Protein AF-A0A6G3QGV0-F1 (afdb_monomer)

Secondary structure (DSSP, 8-state):
--TTSPPB-HHHHHHHHHTS-HHHHTTHHHHHHHHHTSPPEEETTEEEEE-SSS-EEEE---TTSSB-SGGGEEE-STT-SS-HHHHHHHHHSPBPPGGG-------------------------PPP---PPP----PPPHHHHHHHHHHHHHHTT-

Nearest PDB structures (foldseek):
  4hs5-assembly2_B  TM=3.919E-01  e=1.054E+00  Psychromonas ingrahamii 37
  4jpd-assembly1_A  TM=4.416E-01  e=1.725E+00  Burkholderia cenocepacia J2315
  3q7m-assembly1_A  TM=6.844E-01  e=6.683E+00  Escherichia coli
  3kci-assembly1_A  TM=5.260E-01  e=3.611E+00  Homo sapiens
  8hmd-assembly1_A  TM=6.412E-01  e=7.108E+00  Tetrahymena thermophila

pLDDT: mean 81.77, std 21.49, range [32.53, 98.62]

Mean predicted aligned error: 16.39 Å

Radius of gyration: 24.32 Å; Cα contacts (8 Å, |Δi|>4): 183; chains: 1; bounding box: 44×42×76 Å

Structure (mmCIF, N/CA/C/O backbone):
data_AF-A0A6G3QGV0-F1
#
_entry.id   AF-A0A6G3QGV0-F1
#
loop_
_atom_site.group_PDB
_atom_site.id
_atom_site.type_symbol
_atom_site.label_atom_id
_atom_site.label_alt_id
_atom_site.label_comp_id
_atom_site.label_asym_id
_atom_site.label_entity_id
_atom_site.label_seq_id
_atom_site.pdbx_PDB_ins_code
_atom_site.Cartn_x
_atom_site.Cartn_y
_atom_site.Cartn_z
_atom_site.occupancy
_atom_site.B_iso_or_equiv
_atom_site.auth_seq_id
_atom_site.auth_comp_id
_atom_site.auth_asym_id
_atom_site.auth_atom_id
_atom_site.pdbx_PDB_model_num
ATOM 1 N N . MET A 1 1 ? -5.220 14.244 0.747 1.00 68.88 1 MET A N 1
ATOM 2 C CA . MET A 1 1 ? -6.255 13.193 0.784 1.00 68.88 1 MET A CA 1
ATOM 3 C C . MET A 1 1 ? -6.683 12.880 -0.630 1.00 68.88 1 MET A C 1
ATOM 5 O O . MET A 1 1 ? -6.832 13.822 -1.400 1.00 68.88 1 MET A O 1
ATOM 9 N N . ASN A 1 2 ? -6.887 11.608 -0.952 1.00 83.81 2 ASN A N 1
ATOM 10 C CA . ASN A 1 2 ? -7.445 11.169 -2.226 1.00 83.81 2 ASN A CA 1
ATOM 11 C C . ASN A 1 2 ? -8.811 10.515 -1.990 1.00 83.81 2 ASN A C 1
ATOM 13 O O . ASN A 1 2 ? -8.887 9.445 -1.398 1.00 83.81 2 ASN A O 1
ATOM 17 N N . GLU A 1 3 ? -9.884 11.154 -2.451 1.00 82.12 3 GLU A N 1
ATOM 18 C CA . GLU A 1 3 ? -11.271 10.726 -2.203 1.00 82.12 3 GLU A CA 1
ATOM 19 C C . GLU A 1 3 ? -11.671 9.448 -2.960 1.00 82.12 3 GLU A C 1
ATOM 21 O O . GLU A 1 3 ? -12.705 8.857 -2.667 1.00 82.12 3 GLU A O 1
ATOM 26 N N . GLN A 1 4 ? -10.860 9.000 -3.925 1.00 89.00 4 GLN A N 1
ATOM 27 C CA . GLN A 1 4 ? -11.067 7.722 -4.619 1.00 89.00 4 GLN A CA 1
ATOM 28 C C . GLN A 1 4 ? -10.569 6.525 -3.805 1.00 89.00 4 GLN A C 1
ATOM 30 O O . GLN A 1 4 ? -10.884 5.382 -4.134 1.00 89.00 4 GLN A O 1
ATOM 35 N N . LEU A 1 5 ? -9.745 6.778 -2.786 1.00 94.25 5 LEU A N 1
ATOM 36 C CA . LEU A 1 5 ? -9.227 5.739 -1.915 1.00 94.25 5 LEU A CA 1
ATOM 37 C C . LEU A 1 5 ? -10.226 5.446 -0.791 1.00 94.25 5 LEU A C 1
ATOM 39 O O . LEU A 1 5 ? -10.893 6.359 -0.301 1.00 94.25 5 LEU A O 1
ATOM 43 N N . PRO A 1 6 ? -10.319 4.182 -0.354 1.00 96.06 6 PRO A N 1
ATOM 44 C CA . PRO A 1 6 ? -11.200 3.810 0.738 1.00 96.06 6 PRO A CA 1
ATOM 45 C C . PRO A 1 6 ? -10.719 4.434 2.055 1.00 96.06 6 PRO A C 1
ATOM 47 O O . PRO A 1 6 ? -9.51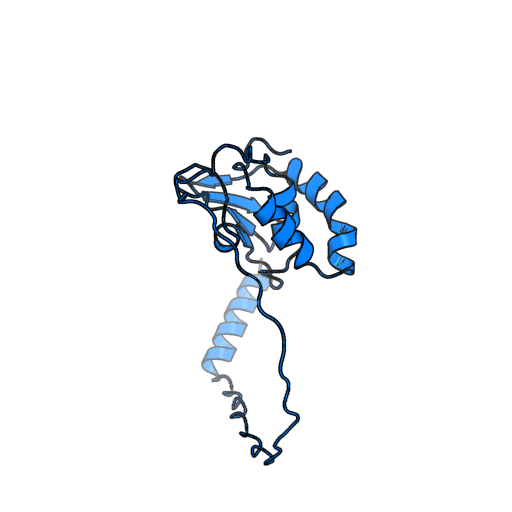2 4.644 2.223 1.00 96.06 6 PRO A O 1
ATOM 50 N N . PRO A 1 7 ? -11.625 4.691 3.013 1.00 96.75 7 PRO A N 1
ATOM 51 C CA . PRO A 1 7 ? -11.233 5.111 4.347 1.00 96.75 7 PRO A CA 1
ATOM 52 C C . PRO A 1 7 ? -10.352 4.056 5.031 1.00 96.75 7 PRO A C 1
ATOM 54 O O . PRO A 1 7 ? -10.510 2.849 4.827 1.00 96.75 7 PRO A O 1
ATOM 57 N N . VAL A 1 8 ? -9.412 4.510 5.857 1.00 97.88 8 VAL A N 1
ATOM 58 C CA . VAL A 1 8 ? -8.449 3.664 6.574 1.00 97.88 8 VAL A CA 1
ATOM 59 C C . VAL A 1 8 ? -8.510 3.977 8.066 1.00 97.88 8 VAL A C 1
ATOM 61 O O . VAL A 1 8 ? -8.540 5.142 8.465 1.00 97.88 8 VAL A O 1
ATOM 64 N N . ALA A 1 9 ? -8.506 2.938 8.899 1.00 97.00 9 ALA A N 1
ATOM 65 C CA . ALA A 1 9 ? -8.401 3.092 10.344 1.00 97.00 9 ALA A CA 1
ATOM 66 C C . ALA A 1 9 ? -7.027 3.678 10.735 1.00 97.00 9 ALA A C 1
ATOM 68 O O . ALA A 1 9 ? -5.999 3.220 10.221 1.00 97.00 9 ALA A O 1
ATOM 69 N N . PRO A 1 10 ? -6.968 4.648 11.666 1.00 96.62 10 PRO A N 1
ATOM 70 C CA . PRO A 1 10 ? -5.724 5.344 12.006 1.00 96.62 10 PRO A CA 1
ATOM 71 C C . PRO A 1 10 ? -4.614 4.398 12.494 1.00 96.62 10 PRO A C 1
ATOM 73 O O . PRO A 1 10 ? -3.451 4.581 12.128 1.00 96.62 10 PRO A O 1
ATOM 76 N N . ASP A 1 11 ? -4.968 3.335 13.222 1.00 97.00 11 ASP A N 1
ATOM 77 C CA . ASP A 1 11 ? -4.010 2.342 13.730 1.00 97.00 11 ASP A CA 1
ATOM 78 C C . ASP A 1 11 ? -3.284 1.582 12.608 1.00 97.00 11 ASP A C 1
ATOM 80 O O . ASP A 1 11 ? -2.103 1.255 12.731 1.00 97.00 11 ASP A O 1
ATOM 84 N N . VAL A 1 12 ? -3.949 1.350 11.469 1.00 98.19 12 VAL A N 1
ATOM 85 C CA . VAL A 1 12 ? -3.339 0.688 10.303 1.00 98.19 12 VAL A CA 1
ATOM 86 C C . VAL A 1 12 ? -2.266 1.581 9.682 1.00 98.19 12 VAL A C 1
ATOM 88 O O . VAL A 1 12 ? -1.191 1.101 9.304 1.00 98.19 12 VAL A O 1
ATOM 91 N N . VAL A 1 13 ? -2.531 2.889 9.603 1.00 97.56 13 VAL A N 1
ATOM 92 C CA . VAL A 1 13 ? -1.557 3.871 9.112 1.00 97.56 13 VAL A CA 1
ATOM 93 C C . VAL A 1 13 ? -0.367 3.939 10.069 1.00 97.56 13 VAL A C 1
ATOM 95 O O . VAL A 1 13 ? 0.777 3.817 9.624 1.00 97.56 13 VAL A O 1
ATOM 98 N N . ALA A 1 14 ? -0.618 4.052 11.377 1.00 97.88 14 ALA A N 1
ATOM 99 C CA . ALA A 1 14 ? 0.428 4.098 12.398 1.00 97.88 14 ALA A CA 1
ATOM 100 C C . ALA A 1 14 ? 1.342 2.862 12.335 1.00 97.88 14 ALA A C 1
ATOM 102 O O . ALA A 1 14 ? 2.556 3.001 12.159 1.00 97.88 14 ALA A O 1
ATOM 103 N N . ALA A 1 15 ? 0.765 1.656 12.334 1.00 97.88 15 ALA A N 1
ATOM 104 C CA . ALA A 1 15 ? 1.515 0.404 12.242 1.00 97.88 15 ALA A CA 1
ATOM 105 C C . ALA A 1 15 ? 2.363 0.318 10.956 1.00 97.88 15 ALA A C 1
ATOM 107 O O . ALA A 1 15 ? 3.513 -0.142 10.971 1.00 97.88 15 ALA A O 1
ATOM 108 N N . ALA A 1 16 ? 1.835 0.799 9.824 1.00 98.12 16 ALA A N 1
ATOM 109 C CA . ALA A 1 16 ? 2.586 0.842 8.574 1.00 98.12 16 ALA A CA 1
ATOM 110 C C . ALA A 1 16 ? 3.815 1.763 8.676 1.00 98.12 16 ALA A C 1
ATOM 112 O O . ALA A 1 16 ? 4.906 1.357 8.259 1.00 98.12 16 ALA A O 1
ATOM 113 N N . VAL A 1 17 ? 3.673 2.955 9.266 1.00 98.25 17 VAL A N 1
ATOM 114 C CA . VAL A 1 17 ? 4.760 3.937 9.445 1.00 98.25 17 VAL A CA 1
ATOM 115 C C . VAL A 1 17 ? 5.801 3.472 10.465 1.00 98.25 17 VAL A C 1
ATOM 117 O O . VAL A 1 17 ? 7.012 3.642 10.255 1.00 98.25 17 VAL A O 1
ATOM 120 N N . GLU A 1 18 ? 5.361 2.848 11.553 1.00 98.25 18 GLU A N 1
ATOM 121 C CA . GLU A 1 18 ? 6.230 2.266 12.579 1.00 98.25 18 GLU A CA 1
ATOM 122 C C . GLU A 1 18 ? 7.117 1.162 12.007 1.00 98.25 18 GLU A C 1
ATOM 124 O O . GLU A 1 18 ? 8.301 1.074 12.339 1.00 98.25 18 GLU A O 1
ATOM 129 N N . SER A 1 19 ? 6.591 0.395 11.049 1.00 97.12 19 SER A N 1
ATOM 130 C CA . SER A 1 19 ? 7.349 -0.646 10.362 1.00 97.12 19 SER A CA 1
ATOM 131 C C . SER A 1 19 ? 8.451 -0.107 9.434 1.00 97.12 19 SER A C 1
ATOM 133 O O . SER A 1 19 ? 9.339 -0.866 9.044 1.00 97.12 19 SER A O 1
ATOM 135 N N . LEU A 1 20 ? 8.467 1.179 9.077 1.00 97.94 20 LEU A N 1
ATOM 136 C CA . LEU A 1 20 ? 9.485 1.725 8.176 1.00 97.94 20 LEU A CA 1
ATOM 137 C C . LEU A 1 20 ? 10.845 1.914 8.859 1.00 97.94 20 LEU A C 1
ATOM 139 O O . LEU A 1 20 ? 10.947 2.254 10.036 1.00 97.94 20 LEU A O 1
ATOM 143 N N . THR A 1 21 ? 11.919 1.774 8.079 1.00 97.12 21 THR A N 1
ATOM 144 C CA . THR A 1 21 ? 13.251 2.230 8.503 1.00 97.12 21 THR A CA 1
ATOM 145 C C . THR A 1 21 ? 13.305 3.760 8.546 1.00 97.12 21 THR A C 1
ATOM 147 O O . THR A 1 21 ? 12.552 4.440 7.845 1.00 97.12 21 THR A O 1
ATOM 150 N N . SER A 1 22 ? 14.246 4.328 9.308 1.00 97.00 22 SER A N 1
ATOM 151 C CA . SER A 1 22 ? 14.431 5.788 9.413 1.00 97.00 22 SER A CA 1
ATOM 152 C C . SER A 1 22 ? 14.622 6.467 8.051 1.00 97.00 22 SER A C 1
ATOM 154 O O . SER A 1 22 ? 14.061 7.532 7.792 1.00 97.00 22 SER A O 1
ATOM 156 N N . ARG A 1 23 ? 15.366 5.817 7.145 1.00 96.06 23 ARG A N 1
ATOM 157 C CA . ARG A 1 23 ? 15.593 6.297 5.777 1.00 96.06 23 ARG A CA 1
ATOM 158 C C . ARG A 1 23 ? 14.294 6.399 4.977 1.00 96.06 23 ARG A C 1
ATOM 160 O O . ARG A 1 23 ? 14.139 7.361 4.231 1.00 96.06 23 ARG A O 1
ATOM 167 N N . LEU A 1 24 ? 13.398 5.419 5.100 1.00 97.38 24 LEU A N 1
ATOM 168 C CA . LEU A 1 24 ? 12.118 5.425 4.387 1.00 97.38 24 LEU A CA 1
ATOM 169 C C . LEU A 1 24 ? 11.135 6.408 5.022 1.00 97.38 24 LEU A C 1
ATOM 171 O O . LEU A 1 24 ? 10.506 7.169 4.297 1.00 97.38 24 LEU A O 1
ATOM 175 N N . ARG A 1 25 ? 11.073 6.466 6.359 1.00 97.19 25 ARG A N 1
ATOM 176 C CA . ARG A 1 25 ? 10.189 7.392 7.083 1.00 97.19 25 ARG A CA 1
ATOM 177 C C . ARG A 1 25 ? 10.458 8.852 6.716 1.00 97.19 25 ARG A C 1
ATOM 179 O O . ARG A 1 25 ? 9.519 9.602 6.507 1.00 97.19 25 ARG A O 1
ATOM 186 N N . LYS A 1 26 ? 11.726 9.230 6.515 1.00 97.88 26 LYS A N 1
ATOM 187 C CA . LYS A 1 26 ? 12.104 10.583 6.063 1.00 97.88 26 LYS A CA 1
ATOM 188 C C . LYS A 1 26 ? 11.504 10.979 4.703 1.00 97.88 26 LYS A C 1
ATOM 190 O O . LYS A 1 26 ? 11.414 12.162 4.405 1.00 97.88 26 LYS A O 1
ATOM 195 N N . LYS A 1 27 ? 11.153 10.007 3.857 1.00 97.94 27 LYS A N 1
ATOM 196 C CA . LY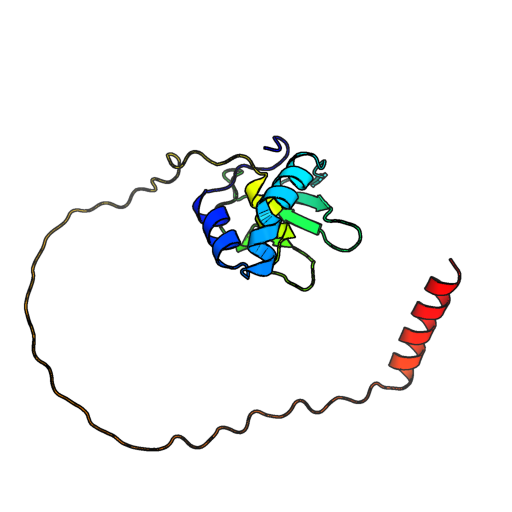S A 1 27 ? 10.575 10.245 2.526 1.00 97.94 27 LYS A CA 1
ATOM 197 C C . LYS A 1 27 ? 9.050 10.124 2.500 1.00 97.94 27 LYS A C 1
ATOM 199 O O . LYS A 1 27 ? 8.472 10.307 1.434 1.00 97.94 27 LYS A O 1
ATOM 204 N N . LEU A 1 28 ? 8.425 9.772 3.624 1.00 98.00 28 LEU A N 1
ATOM 205 C CA . LEU A 1 28 ? 7.013 9.416 3.671 1.00 98.00 28 LEU A CA 1
ATOM 206 C C . LEU A 1 28 ? 6.117 10.569 3.237 1.00 98.00 28 LEU A C 1
ATOM 208 O O . LEU A 1 28 ? 5.342 10.378 2.315 1.00 98.00 28 LEU A O 1
ATOM 212 N N . ASP A 1 29 ? 6.273 11.749 3.828 1.00 98.00 29 ASP A N 1
ATOM 213 C CA . ASP A 1 29 ? 5.349 12.867 3.596 1.00 98.00 29 ASP A CA 1
ATOM 214 C C . ASP A 1 29 ? 5.300 13.274 2.118 1.00 98.00 29 ASP A C 1
ATOM 216 O O . ASP A 1 29 ? 4.229 13.337 1.521 1.00 98.00 29 ASP A O 1
ATOM 220 N N . ALA A 1 30 ? 6.468 13.411 1.483 1.00 97.88 30 ALA A N 1
ATOM 221 C CA . ALA A 1 30 ? 6.559 13.718 0.056 1.00 97.88 30 ALA A CA 1
ATOM 222 C C . ALA A 1 30 ? 5.935 12.619 -0.827 1.00 97.88 30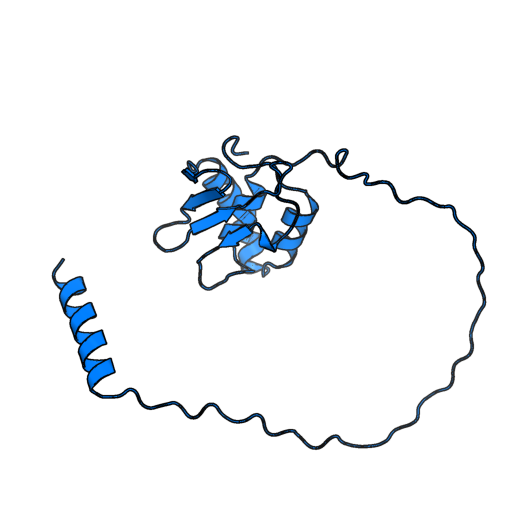 ALA A C 1
ATOM 224 O O . ALA A 1 30 ? 5.319 12.910 -1.850 1.00 97.88 30 ALA A O 1
ATOM 225 N N . ALA A 1 31 ? 6.086 11.347 -0.443 1.00 97.12 31 ALA A N 1
ATOM 226 C CA . ALA A 1 31 ? 5.453 10.240 -1.156 1.00 97.12 31 ALA A CA 1
ATOM 227 C C . ALA A 1 31 ? 3.929 10.229 -0.944 1.00 97.12 31 ALA A C 1
ATOM 229 O O . ALA A 1 31 ? 3.183 9.968 -1.884 1.00 97.12 31 ALA A O 1
ATOM 230 N N . THR A 1 32 ? 3.453 10.535 0.263 1.00 97.62 32 THR A N 1
ATOM 231 C CA . THR A 1 32 ? 2.025 10.646 0.579 1.00 97.62 32 THR A CA 1
ATOM 232 C C . THR A 1 32 ? 1.373 11.752 -0.247 1.00 97.62 32 THR A C 1
ATOM 234 O O . THR A 1 32 ? 0.329 11.528 -0.856 1.00 97.62 32 THR A O 1
ATOM 237 N N . GLU A 1 33 ? 2.010 12.922 -0.340 1.00 96.81 33 GLU A N 1
ATOM 238 C CA . GLU A 1 33 ? 1.558 14.023 -1.200 1.00 96.81 33 GLU A CA 1
ATOM 239 C C . GLU A 1 33 ? 1.514 13.615 -2.675 1.00 96.81 33 GLU A C 1
ATOM 241 O O . GLU A 1 33 ? 0.530 13.886 -3.363 1.00 96.81 33 GLU A O 1
ATOM 246 N N . GLN A 1 34 ? 2.542 12.905 -3.153 1.00 95.12 34 GLN A N 1
ATOM 247 C CA . GLN A 1 34 ? 2.572 12.381 -4.516 1.00 95.12 34 GLN A CA 1
ATOM 248 C C . GLN A 1 34 ? 1.383 11.451 -4.785 1.00 95.12 34 GLN A C 1
ATOM 250 O O . GLN A 1 34 ? 0.659 11.655 -5.758 1.00 95.12 34 GLN A O 1
ATOM 255 N N . TYR A 1 35 ? 1.153 10.447 -3.934 1.00 95.56 35 TYR A N 1
ATOM 256 C CA . TYR A 1 35 ? 0.076 9.476 -4.149 1.00 95.56 35 TYR A CA 1
ATOM 257 C C . TYR A 1 35 ? -1.320 10.043 -3.891 1.00 95.56 35 TYR A C 1
ATOM 259 O O . TYR A 1 35 ? -2.287 9.543 -4.466 1.00 95.56 35 TYR A O 1
ATOM 267 N N . ALA A 1 36 ? -1.444 11.124 -3.119 1.00 94.19 36 ALA A N 1
ATOM 268 C CA . ALA A 1 36 ? -2.708 11.839 -2.986 1.00 94.19 36 ALA A CA 1
ATOM 269 C C . ALA A 1 36 ? -3.211 12.410 -4.327 1.00 94.19 36 ALA A C 1
ATOM 271 O O . ALA A 1 36 ? -4.416 12.567 -4.499 1.00 94.19 36 ALA A O 1
ATOM 272 N N . ALA A 1 37 ? -2.311 12.682 -5.279 1.00 92.00 37 ALA A N 1
ATOM 273 C CA . ALA A 1 37 ? -2.648 13.176 -6.615 1.00 92.00 37 ALA A CA 1
ATOM 274 C C . ALA A 1 37 ? -2.803 12.066 -7.676 1.00 92.00 37 ALA A C 1
ATOM 276 O O . ALA A 1 37 ? -3.215 12.344 -8.803 1.00 92.00 37 ALA A O 1
ATOM 277 N N . VAL A 1 38 ? -2.457 10.814 -7.355 1.00 92.31 38 VAL A N 1
ATOM 278 C CA . VAL A 1 38 ? -2.501 9.696 -8.310 1.00 92.31 38 VAL A CA 1
ATOM 279 C C . VAL A 1 38 ? -3.918 9.141 -8.413 1.00 92.31 38 VAL A C 1
ATOM 281 O O . VAL A 1 38 ? -4.575 8.878 -7.411 1.00 92.31 38 VAL A O 1
ATOM 284 N N . ARG A 1 39 ? -4.389 8.907 -9.641 1.00 91.75 39 ARG A N 1
ATOM 285 C CA . ARG A 1 39 ? -5.688 8.269 -9.876 1.00 91.75 39 ARG A CA 1
ATOM 286 C C . ARG A 1 39 ? -5.635 6.787 -9.509 1.00 91.75 39 ARG A C 1
ATOM 288 O O . ARG A 1 39 ? -4.778 6.062 -10.015 1.00 91.75 39 ARG A O 1
ATOM 295 N N . ALA A 1 40 ? -6.576 6.340 -8.685 1.00 94.62 40 ALA A N 1
ATOM 296 C CA . ALA A 1 40 ? -6.722 4.929 -8.352 1.00 94.62 40 ALA A CA 1
ATOM 297 C C . ALA A 1 40 ? -7.567 4.192 -9.406 1.00 94.62 40 ALA A C 1
ATOM 299 O O . ALA A 1 40 ? -8.489 4.762 -9.998 1.00 94.62 40 ALA A O 1
ATOM 300 N N . ALA A 1 41 ? -7.253 2.919 -9.633 1.00 95.31 41 ALA A N 1
ATOM 301 C CA . ALA A 1 41 ? -8.106 1.991 -10.364 1.00 95.31 41 ALA A CA 1
ATOM 302 C C . ALA A 1 41 ? -9.001 1.253 -9.363 1.00 95.31 41 ALA A C 1
ATOM 304 O O . ALA A 1 41 ? -8.510 0.776 -8.343 1.00 95.31 41 ALA A O 1
ATOM 305 N N . VAL A 1 42 ? -10.298 1.167 -9.647 1.00 95.19 42 VAL A N 1
ATOM 306 C CA . VAL A 1 42 ? -11.280 0.492 -8.789 1.00 95.19 42 VAL A CA 1
ATOM 307 C C . VAL A 1 42 ? -11.851 -0.692 -9.560 1.00 95.19 42 VAL A C 1
ATOM 309 O O . VAL A 1 42 ? -12.333 -0.510 -10.679 1.00 95.19 42 VAL A O 1
ATOM 312 N N . ASP A 1 43 ? -11.781 -1.880 -8.968 1.00 93.06 43 ASP A N 1
ATOM 313 C CA . ASP A 1 43 ? -12.317 -3.131 -9.505 1.00 93.06 43 ASP A CA 1
ATOM 314 C C . ASP A 1 43 ? -13.113 -3.857 -8.412 1.00 93.06 43 ASP A C 1
ATOM 316 O O . ASP A 1 43 ? -12.546 -4.445 -7.487 1.00 93.06 43 ASP A O 1
ATOM 320 N N . GLY A 1 44 ? -14.443 -3.750 -8.478 1.00 91.50 44 GLY A N 1
ATOM 321 C CA . GLY A 1 44 ? -15.333 -4.210 -7.411 1.00 91.50 44 GLY A CA 1
ATOM 322 C C . GLY A 1 44 ? -14.971 -3.575 -6.066 1.00 91.50 44 GLY A C 1
ATOM 323 O O . GLY A 1 44 ? -14.949 -2.352 -5.941 1.00 91.50 44 GLY A O 1
ATOM 324 N N . ASP A 1 45 ? -14.642 -4.418 -5.086 1.00 90.75 45 ASP A N 1
ATOM 325 C CA . ASP A 1 45 ? -14.233 -4.006 -3.736 1.00 90.75 45 ASP A CA 1
ATOM 326 C C . ASP A 1 45 ? -12.713 -3.790 -3.605 1.00 90.75 45 ASP A C 1
ATOM 328 O O . ASP A 1 45 ? -12.200 -3.582 -2.509 1.00 90.75 45 ASP A O 1
ATOM 332 N N . THR A 1 46 ? -11.956 -3.875 -4.701 1.00 95.81 46 THR A N 1
ATOM 333 C CA . THR A 1 46 ? -10.497 -3.721 -4.695 1.00 95.81 46 THR A CA 1
ATOM 334 C C 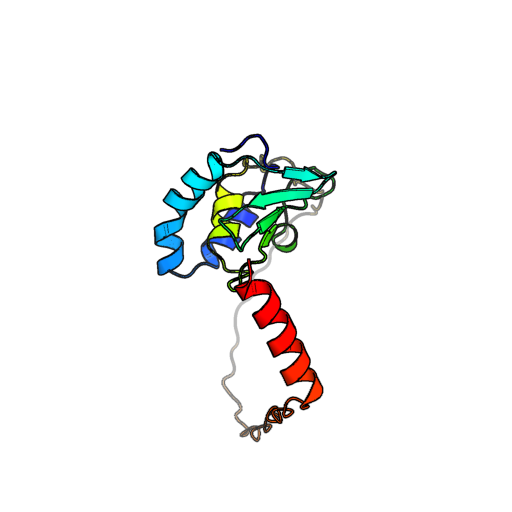. THR A 1 46 ? -10.089 -2.388 -5.309 1.00 95.81 46 THR A C 1
ATOM 336 O O . THR A 1 46 ? -10.566 -2.001 -6.375 1.00 95.81 46 THR A O 1
ATOM 339 N N . VAL A 1 47 ? -9.160 -1.689 -4.657 1.00 97.75 47 VAL A N 1
ATOM 340 C CA . VAL A 1 47 ? -8.602 -0.421 -5.141 1.00 97.75 47 VAL A CA 1
ATOM 341 C C . VAL A 1 47 ? -7.100 -0.565 -5.347 1.00 97.75 47 VAL A C 1
ATOM 343 O O . VAL A 1 47 ? -6.375 -0.955 -4.434 1.00 97.75 47 VAL A O 1
ATOM 346 N N . SER A 1 48 ? -6.612 -0.226 -6.537 1.00 97.62 48 SER A N 1
ATOM 347 C CA . SER A 1 48 ? -5.204 -0.339 -6.914 1.00 97.62 48 SER A CA 1
ATOM 348 C C . SER A 1 48 ? -4.598 1.017 -7.270 1.00 97.62 48 SER A C 1
ATOM 350 O O . SER A 1 48 ? -5.182 1.810 -8.008 1.00 97.62 48 SER A O 1
ATOM 352 N N . VAL A 1 49 ? -3.386 1.267 -6.780 1.00 97.62 49 VAL A N 1
ATOM 353 C CA . VAL A 1 49 ? -2.599 2.475 -7.052 1.00 97.62 49 VAL A CA 1
ATOM 354 C C . VAL A 1 49 ? -1.262 2.063 -7.655 1.00 97.62 49 VAL A C 1
ATOM 356 O O . VAL A 1 49 ? -0.512 1.293 -7.050 1.00 97.62 49 VAL A O 1
ATOM 359 N N . GLY A 1 50 ? -0.961 2.581 -8.845 1.00 97.00 50 GLY A N 1
ATOM 360 C CA . GLY A 1 50 ? 0.344 2.410 -9.481 1.00 97.00 50 GLY A CA 1
ATOM 361 C C . GLY A 1 50 ? 1.419 3.221 -8.755 1.00 97.00 50 GLY A C 1
ATOM 362 O O . GLY A 1 50 ? 1.271 4.424 -8.537 1.00 97.00 50 GLY A O 1
ATOM 363 N N . CYS A 1 51 ? 2.512 2.566 -8.385 1.00 95.06 51 CYS A N 1
ATOM 364 C CA . CYS A 1 51 ? 3.634 3.138 -7.650 1.00 95.06 51 CYS A CA 1
ATOM 365 C C . CYS A 1 51 ? 4.903 3.111 -8.511 1.00 95.06 51 CYS A C 1
ATOM 367 O O . CYS A 1 51 ? 5.865 2.411 -8.203 1.00 95.06 51 CYS A O 1
ATOM 369 N N . GLY A 1 52 ? 4.897 3.886 -9.596 1.00 90.50 52 GLY A N 1
ATOM 370 C CA . GLY A 1 52 ? 5.929 3.810 -10.631 1.00 90.50 52 GLY A CA 1
ATOM 371 C C . GLY A 1 52 ? 5.655 2.664 -11.605 1.00 90.50 52 GLY A C 1
ATOM 372 O O . GLY A 1 52 ? 4.497 2.325 -11.836 1.00 90.50 52 GLY A O 1
ATOM 373 N N . GLU A 1 53 ? 6.713 2.094 -12.179 1.00 88.75 53 GLU A N 1
ATOM 374 C CA . GLU A 1 53 ? 6.606 1.099 -13.257 1.00 88.75 53 GLU A CA 1
ATOM 375 C C . GLU A 1 53 ? 6.408 -0.338 -12.731 1.00 88.75 53 GLU A C 1
ATOM 377 O O . GLU A 1 53 ? 5.629 -1.097 -13.296 1.00 88.75 53 GLU A O 1
ATOM 382 N N . ASP A 1 54 ? 7.027 -0.682 -11.592 1.00 91.44 54 ASP A N 1
ATOM 383 C CA . ASP A 1 54 ? 7.127 -2.077 -11.116 1.00 91.44 54 ASP A CA 1
ATOM 384 C C . ASP A 1 54 ? 6.298 -2.407 -9.864 1.00 91.44 54 ASP A C 1
ATOM 386 O O . ASP A 1 54 ? 6.307 -3.541 -9.374 1.00 91.44 54 ASP A O 1
ATOM 390 N N . ALA A 1 55 ? 5.623 -1.425 -9.270 1.00 96.75 55 ALA A N 1
ATOM 391 C CA . ALA A 1 55 ? 4.933 -1.614 -8.000 1.00 96.75 55 ALA A CA 1
ATOM 392 C C . ALA A 1 55 ? 3.474 -1.185 -8.080 1.00 96.75 55 ALA A C 1
ATOM 394 O O . ALA A 1 55 ? 3.148 -0.115 -8.581 1.00 96.75 55 ALA A O 1
ATOM 395 N N . VAL A 1 56 ? 2.598 -2.003 -7.505 1.00 98.19 56 VAL A N 1
ATOM 396 C CA . VAL A 1 56 ? 1.180 -1.697 -7.331 1.00 98.19 56 VAL A CA 1
ATOM 397 C C . VAL A 1 56 ? 0.835 -1.898 -5.864 1.00 98.19 56 VAL A C 1
ATOM 399 O O . VAL A 1 56 ? 1.166 -2.931 -5.274 1.00 98.19 56 VAL A O 1
ATOM 402 N N . VAL A 1 57 ? 0.190 -0.903 -5.259 1.00 98.44 57 VAL A N 1
ATOM 403 C CA . VAL A 1 57 ? -0.461 -1.053 -3.955 1.00 98.44 57 VAL A CA 1
ATOM 404 C C . VAL A 1 57 ? -1.915 -1.417 -4.197 1.00 98.44 57 VAL A C 1
ATOM 406 O O . VAL A 1 57 ? -2.604 -0.740 -4.947 1.00 98.44 57 VAL A O 1
ATOM 409 N N . THR A 1 58 ? -2.366 -2.491 -3.566 1.00 98.62 58 THR A N 1
ATOM 410 C CA . THR A 1 58 ? -3.739 -2.984 -3.617 1.00 98.62 58 THR A CA 1
ATOM 411 C C . THR A 1 58 ? -4.345 -2.891 -2.227 1.00 98.62 58 THR A C 1
ATOM 413 O O . THR A 1 58 ? -3.775 -3.406 -1.261 1.00 98.62 58 THR A O 1
ATOM 416 N N . LEU A 1 59 ? -5.486 -2.222 -2.140 1.00 98.50 59 LEU A N 1
ATOM 417 C CA . LEU A 1 59 ? -6.314 -2.088 -0.955 1.00 98.50 59 LEU A CA 1
ATOM 418 C C . LEU A 1 59 ? -7.571 -2.933 -1.153 1.00 98.50 59 LEU A C 1
ATOM 420 O O . LEU A 1 59 ? -8.225 -2.849 -2.189 1.00 98.50 59 LEU A O 1
ATOM 424 N N . THR A 1 60 ? -7.896 -3.734 -0.148 1.00 98.25 60 THR A N 1
ATOM 425 C CA . THR A 1 60 ? -9.069 -4.618 -0.111 1.00 98.25 60 THR A CA 1
ATOM 426 C C . THR A 1 60 ? -9.840 -4.330 1.174 1.00 98.25 60 THR A C 1
ATOM 428 O O . THR A 1 60 ? -9.641 -5.016 2.179 1.00 98.25 60 THR A O 1
ATOM 431 N N . PRO A 1 61 ? -10.634 -3.245 1.209 1.00 97.00 61 PRO A N 1
ATOM 432 C CA . PRO A 1 61 ? -11.421 -2.893 2.381 1.00 97.00 61 PRO A CA 1
ATOM 433 C C . PRO A 1 61 ? -12.328 -4.041 2.824 1.00 97.00 61 PRO A C 1
ATOM 435 O O . PRO A 1 61 ? -12.743 -4.881 2.026 1.00 97.00 61 PRO A O 1
ATOM 438 N N . GLY A 1 62 ? -12.628 -4.086 4.121 1.00 94.06 62 GLY A N 1
ATOM 439 C CA . GLY A 1 62 ? -13.579 -5.056 4.655 1.00 94.06 62 GLY A CA 1
ATOM 440 C C . GLY A 1 62 ? -15.024 -4.744 4.238 1.00 94.06 62 GLY A C 1
ATOM 441 O O . GLY A 1 62 ? -15.275 -3.755 3.552 1.00 94.06 62 GLY A O 1
ATOM 442 N N . PRO A 1 63 ? -16.006 -5.519 4.731 1.00 92.88 63 PRO A N 1
ATOM 443 C CA . PRO A 1 63 ? -17.428 -5.303 4.438 1.00 92.88 63 PRO A CA 1
ATOM 444 C C . PRO A 1 63 ? -17.936 -3.892 4.768 1.00 92.88 63 PRO A C 1
ATOM 446 O O . PRO A 1 63 ? -18.891 -3.419 4.162 1.00 92.88 63 PRO A O 1
ATOM 449 N N . SER A 1 64 ? -17.290 -3.206 5.715 1.00 91.06 64 SER A N 1
ATOM 450 C CA . SER A 1 64 ? -17.598 -1.819 6.079 1.00 91.06 64 SER A CA 1
ATOM 451 C C . SER A 1 64 ? -17.112 -0.782 5.055 1.00 91.06 64 SER A C 1
ATOM 453 O O . SER A 1 64 ? -17.325 0.406 5.264 1.00 91.06 64 SER A O 1
ATOM 455 N N . GLY A 1 65 ? -16.401 -1.190 3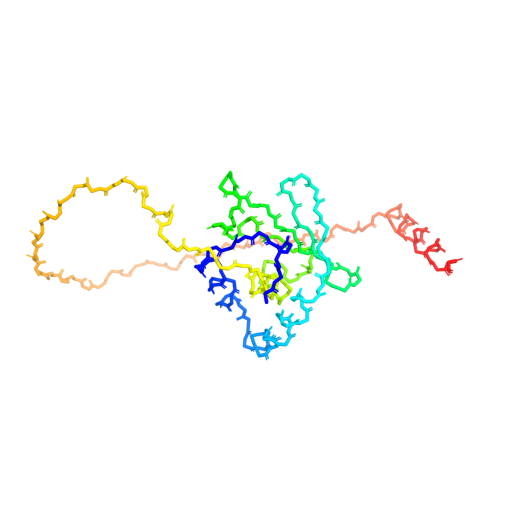.998 1.00 94.31 65 GLY A N 1
ATOM 456 C CA . GLY A 1 65 ? -15.753 -0.286 3.041 1.00 94.31 65 GLY A CA 1
ATOM 457 C C . GLY A 1 65 ? -14.470 0.373 3.564 1.00 94.31 65 GLY A C 1
ATOM 458 O O . GLY A 1 65 ? -13.860 1.172 2.858 1.00 94.31 65 GLY A O 1
ATOM 459 N N . THR A 1 66 ? -14.029 0.009 4.773 1.00 96.31 66 THR A N 1
ATOM 460 C CA . THR A 1 66 ? -12.845 0.561 5.449 1.00 96.31 66 THR A CA 1
ATOM 461 C C . THR A 1 66 ? -11.713 -0.460 5.502 1.00 96.31 66 THR A C 1
ATOM 463 O O . THR A 1 66 ? -11.937 -1.653 5.726 1.00 96.31 66 THR A O 1
ATOM 466 N N . VAL A 1 67 ? -10.479 0.014 5.344 1.00 97.81 67 VAL A N 1
ATOM 467 C CA . VAL A 1 67 ? -9.271 -0.764 5.639 1.00 97.81 67 VAL A CA 1
ATOM 468 C C . VAL A 1 67 ? -9.004 -0.700 7.143 1.00 97.81 67 VAL A C 1
ATOM 470 O O . VAL A 1 67 ? -8.615 0.341 7.671 1.00 97.81 67 VAL A O 1
ATOM 473 N N . THR A 1 68 ? -9.217 -1.810 7.840 1.00 97.38 68 THR A N 1
ATOM 474 C CA . THR A 1 68 ? -9.066 -1.937 9.2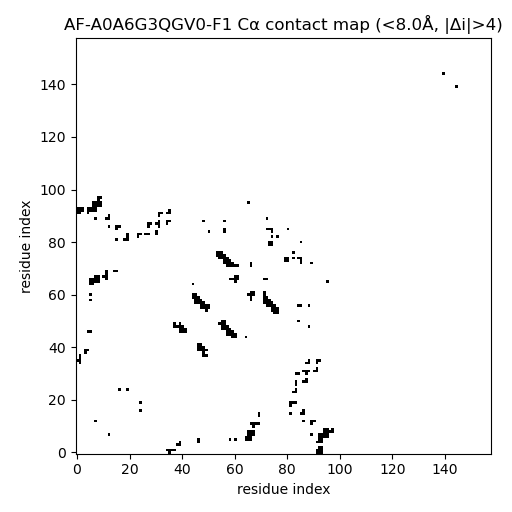98 1.00 97.38 68 THR A CA 1
ATOM 475 C C . THR A 1 68 ? -7.962 -2.906 9.720 1.00 97.38 68 THR A C 1
ATOM 477 O O . THR A 1 68 ? -7.598 -2.930 10.892 1.00 97.38 68 THR A O 1
ATOM 480 N N . ALA A 1 69 ? -7.384 -3.667 8.786 1.00 96.88 69 ALA A N 1
ATOM 481 C CA . ALA A 1 69 ? -6.300 -4.611 9.046 1.00 96.88 69 ALA A CA 1
ATOM 482 C C . ALA A 1 69 ? -5.126 -4.417 8.073 1.00 96.88 69 ALA A C 1
ATOM 484 O O . ALA A 1 69 ? -5.294 -3.975 6.936 1.00 96.88 69 ALA A O 1
ATOM 485 N N . ALA A 1 70 ? -3.912 -4.778 8.495 1.00 96.19 70 ALA A N 1
ATOM 486 C CA . ALA A 1 70 ? -2.707 -4.573 7.690 1.00 96.19 70 ALA A CA 1
ATOM 487 C C . ALA A 1 70 ? -2.678 -5.447 6.421 1.00 96.19 70 ALA A C 1
ATOM 489 O O . ALA A 1 70 ? -2.124 -5.047 5.396 1.00 96.19 70 ALA A O 1
ATOM 490 N N . GLU A 1 71 ? -3.281 -6.634 6.470 1.00 96.81 71 GLU A N 1
ATOM 491 C CA . GLU A 1 71 ? -3.304 -7.630 5.392 1.00 96.81 71 GLU A CA 1
ATOM 492 C C . GLU A 1 71 ? -4.171 -7.200 4.206 1.00 96.81 71 GLU A C 1
ATOM 494 O O . GLU A 1 71 ? -3.995 -7.721 3.098 1.00 96.81 71 GLU A O 1
ATOM 499 N N . GLN A 1 72 ? -5.076 -6.249 4.448 1.00 98.31 72 GLN A N 1
ATOM 500 C CA . GLN A 1 72 ? -5.941 -5.630 3.450 1.00 98.31 72 GLN A CA 1
ATOM 501 C C . GLN A 1 72 ? -5.176 -4.652 2.550 1.00 98.31 72 GLN A C 1
ATOM 503 O O . GLN A 1 72 ? -5.689 -4.270 1.502 1.00 98.31 72 GLN A O 1
ATOM 508 N N . ALA A 1 73 ? -3.951 -4.270 2.926 1.00 98.25 73 ALA A N 1
ATOM 509 C CA . ALA A 1 73 ? -3.078 -3.403 2.149 1.00 98.25 73 ALA A CA 1
ATOM 510 C C . ALA A 1 73 ? -1.804 -4.149 1.733 1.00 98.25 73 ALA A C 1
ATOM 512 O O . ALA A 1 73 ? -0.894 -4.406 2.532 1.00 98.25 73 ALA A O 1
ATOM 513 N N . ARG A 1 74 ? -1.704 -4.473 0.444 1.00 98.38 74 ARG A N 1
ATOM 514 C CA . ARG A 1 74 ? -0.579 -5.228 -0.122 1.00 98.38 74 ARG A CA 1
ATOM 515 C C . ARG A 1 74 ? 0.140 -4.399 -1.164 1.00 98.38 74 ARG A C 1
ATOM 517 O O . ARG A 1 74 ? -0.483 -3.672 -1.921 1.00 98.38 74 ARG A O 1
ATOM 524 N N . CYS A 1 75 ? 1.458 -4.511 -1.210 1.00 98.31 75 CYS A N 1
ATOM 525 C CA . CYS A 1 75 ? 2.261 -3.920 -2.272 1.00 98.31 75 CYS A CA 1
ATOM 526 C C . CYS A 1 75 ? 3.047 -5.030 -2.959 1.00 98.31 75 CYS A C 1
ATOM 528 O O . CYS A 1 75 ? 3.534 -5.931 -2.279 1.00 98.31 75 CYS A O 1
ATOM 530 N N . THR A 1 76 ? 3.186 -4.960 -4.280 1.00 98.19 76 THR A N 1
ATOM 531 C CA . THR A 1 76 ? 3.971 -5.931 -5.060 1.00 98.19 76 THR A CA 1
ATOM 532 C C . THR A 1 76 ? 5.474 -5.654 -5.042 1.00 98.19 76 THR A C 1
ATOM 534 O O . THR A 1 76 ? 6.249 -6.468 -5.534 1.00 98.19 76 THR A O 1
ATOM 537 N N . CYS A 1 77 ? 5.919 -4.522 -4.482 1.00 97.44 77 CYS A N 1
ATOM 538 C CA . CYS A 1 77 ? 7.342 -4.196 -4.473 1.00 97.44 77 CYS A CA 1
ATOM 539 C C . CYS A 1 77 ? 8.146 -5.160 -3.585 1.00 97.44 77 CYS A C 1
ATOM 541 O O . CYS A 1 77 ? 7.657 -5.666 -2.576 1.00 97.44 77 CYS A O 1
ATOM 543 N N . LEU A 1 78 ? 9.428 -5.332 -3.907 1.00 96.31 78 LEU A N 1
ATOM 544 C CA . LEU A 1 78 ? 10.340 -6.254 -3.215 1.00 96.31 78 LEU A CA 1
ATOM 545 C C . LEU A 1 78 ? 10.536 -5.962 -1.715 1.00 96.31 78 LEU A C 1
ATOM 547 O O . LEU A 1 78 ? 11.024 -6.814 -0.982 1.00 96.31 78 LEU A O 1
ATOM 551 N N . LEU A 1 79 ? 10.175 -4.761 -1.252 1.00 96.19 79 LEU A N 1
ATOM 552 C CA . LEU A 1 79 ? 10.260 -4.368 0.160 1.00 96.19 79 LEU A CA 1
ATOM 553 C C . LEU A 1 79 ? 8.965 -4.630 0.940 1.00 96.19 79 LEU A C 1
ATOM 555 O O . LEU A 1 79 ? 8.866 -4.250 2.109 1.00 96.19 79 LEU A O 1
ATOM 559 N N . ALA A 1 80 ? 7.949 -5.222 0.314 1.00 95.94 80 ALA A N 1
ATOM 560 C CA . ALA A 1 80 ? 6.728 -5.597 1.006 1.00 95.94 80 ALA A CA 1
ATOM 561 C C . ALA A 1 80 ? 7.029 -6.591 2.149 1.00 95.94 80 ALA A C 1
ATOM 563 O O . ALA A 1 80 ? 7.897 -7.451 2.006 1.00 95.94 80 ALA A O 1
ATOM 564 N N . PRO A 1 81 ? 6.331 -6.497 3.297 1.00 95.38 81 PRO A N 1
ATOM 565 C CA . PRO A 1 81 ? 5.276 -5.534 3.628 1.00 95.38 81 PRO A CA 1
ATOM 566 C C . PRO A 1 81 ? 5.794 -4.137 4.030 1.00 95.38 81 PRO A C 1
ATOM 568 O O . PRO A 1 81 ? 5.057 -3.160 3.957 1.00 95.38 81 PRO A O 1
ATOM 571 N N . ARG A 1 82 ? 7.061 -3.996 4.421 1.00 97.81 82 ARG A N 1
ATOM 572 C CA . ARG A 1 82 ? 7.626 -2.791 5.063 1.00 97.81 82 ARG A CA 1
ATOM 573 C C . ARG A 1 82 ? 8.141 -1.759 4.050 1.00 97.81 82 ARG A C 1
ATOM 575 O O . ARG A 1 82 ? 9.277 -1.292 4.134 1.00 97.81 82 ARG A O 1
ATOM 582 N N . CYS A 1 83 ? 7.308 -1.410 3.075 1.00 97.94 83 CYS A N 1
ATOM 583 C CA . CYS A 1 83 ? 7.676 -0.530 1.970 1.00 97.94 83 CYS A CA 1
ATOM 584 C C . CYS A 1 83 ? 7.093 0.883 2.098 1.00 97.94 83 CYS A C 1
ATOM 586 O O . CYS A 1 83 ? 6.017 1.082 2.664 1.00 97.94 83 CYS A O 1
ATOM 588 N N . LEU A 1 84 ? 7.793 1.860 1.510 1.00 98.06 84 LEU A N 1
ATOM 589 C CA . LEU A 1 84 ? 7.352 3.256 1.452 1.00 98.06 84 LEU A CA 1
ATOM 590 C C . LEU A 1 84 ? 6.008 3.401 0.727 1.00 98.06 84 LEU A C 1
ATOM 592 O O . LEU A 1 84 ? 5.139 4.107 1.217 1.00 98.06 84 LEU A O 1
ATOM 596 N N . HIS A 1 85 ? 5.827 2.700 -0.397 1.00 98.31 85 HIS A N 1
ATOM 597 C CA . HIS A 1 85 ? 4.626 2.796 -1.231 1.00 98.31 85 HIS A CA 1
ATOM 598 C C . HIS A 1 85 ? 3.350 2.488 -0.449 1.00 98.31 85 HIS A C 1
ATOM 600 O O . HIS A 1 85 ? 2.421 3.287 -0.448 1.00 98.31 85 HIS A O 1
ATOM 606 N N . ARG A 1 86 ? 3.325 1.362 0.277 1.00 98.38 86 ARG A N 1
ATOM 607 C CA . ARG A 1 86 ? 2.154 0.975 1.068 1.00 98.38 86 ARG A CA 1
ATOM 608 C C . ARG A 1 86 ? 1.838 2.013 2.140 1.00 98.38 86 ARG A C 1
ATOM 610 O O . ARG A 1 86 ? 0.688 2.408 2.266 1.00 98.38 86 ARG A O 1
ATOM 617 N N . ALA A 1 87 ? 2.840 2.447 2.904 1.00 98.44 87 ALA A N 1
ATOM 618 C CA . ALA A 1 87 ? 2.632 3.433 3.962 1.00 98.44 87 ALA A CA 1
ATOM 619 C C . ALA A 1 87 ? 2.155 4.784 3.404 1.00 98.44 87 ALA A C 1
ATOM 621 O O . ALA A 1 87 ? 1.260 5.394 3.975 1.00 98.44 87 ALA A O 1
ATOM 622 N N . ALA A 1 88 ? 2.713 5.222 2.275 1.00 98.25 88 ALA A N 1
ATOM 623 C CA . ALA A 1 88 ? 2.355 6.484 1.640 1.00 98.25 88 ALA A CA 1
ATOM 624 C C . ALA A 1 88 ? 0.941 6.458 1.037 1.00 98.25 88 ALA A C 1
ATOM 626 O O . ALA A 1 88 ? 0.192 7.416 1.199 1.00 98.25 88 ALA A O 1
ATOM 627 N N . VAL A 1 89 ? 0.542 5.350 0.401 1.00 98.31 89 VAL A N 1
ATOM 628 C CA . VAL A 1 89 ? -0.832 5.173 -0.097 1.00 98.31 89 VAL A CA 1
ATOM 629 C C . VAL A 1 89 ? -1.827 5.140 1.063 1.00 98.31 89 VAL A C 1
ATOM 631 O O . VAL A 1 89 ? -2.823 5.851 1.008 1.00 98.31 89 VAL A O 1
ATOM 634 N N . LEU A 1 90 ? -1.533 4.403 2.142 1.00 98.19 90 LEU A N 1
ATOM 635 C CA . LEU A 1 90 ? -2.372 4.399 3.348 1.00 98.19 90 LEU A CA 1
ATOM 636 C C . LEU A 1 90 ? -2.493 5.795 3.976 1.00 98.19 90 LEU A C 1
ATOM 638 O O . LEU A 1 90 ? -3.574 6.170 4.411 1.00 98.19 90 LEU A O 1
ATOM 642 N N . GLY A 1 91 ? -1.411 6.579 3.990 1.00 97.31 91 GLY A N 1
ATOM 643 C CA . GLY A 1 91 ? -1.429 7.964 4.466 1.00 97.31 91 GLY A CA 1
ATOM 644 C C . GLY A 1 91 ? -2.158 8.945 3.538 1.00 97.31 91 GLY A C 1
ATOM 645 O O . GLY A 1 91 ? -2.506 10.042 3.968 1.00 97.31 91 GLY A O 1
ATOM 646 N N . ALA A 1 92 ? -2.387 8.581 2.273 1.00 97.62 92 ALA A N 1
ATOM 647 C CA . ALA A 1 92 ? -3.135 9.393 1.314 1.00 97.62 92 ALA A CA 1
ATOM 648 C C . ALA A 1 92 ? -4.652 9.131 1.365 1.00 97.62 92 ALA A C 1
ATOM 650 O O . ALA A 1 92 ? -5.425 9.960 0.867 1.00 97.62 92 ALA A O 1
ATOM 651 N N . CYS A 1 93 ? -5.070 8.004 1.945 1.00 96.94 93 CYS A N 1
ATOM 652 C CA . CYS A 1 93 ? -6.469 7.630 2.108 1.00 96.94 93 CYS A CA 1
ATOM 653 C C . CYS A 1 93 ? -7.221 8.546 3.085 1.00 96.94 93 CYS A C 1
ATOM 655 O O . CYS A 1 93 ? -6.607 9.056 4.023 1.00 96.94 93 CYS A O 1
ATOM 657 N N . PRO A 1 94 ? -8.554 8.689 2.935 1.00 95.44 94 PRO A N 1
ATOM 658 C CA . PRO A 1 94 ? -9.438 9.205 3.973 1.00 95.44 94 PRO A CA 1
ATOM 659 C C . PRO A 1 94 ? -9.217 8.488 5.317 1.00 95.44 94 PRO A C 1
ATOM 661 O O . PRO A 1 94 ? -9.016 7.275 5.344 1.00 95.44 94 PRO A O 1
ATOM 664 N N . VAL A 1 95 ? -9.261 9.209 6.438 1.00 94.38 95 VAL A N 1
ATOM 665 C CA . VAL A 1 95 ? -9.179 8.597 7.771 1.00 94.38 95 VAL A CA 1
ATOM 666 C C . VAL A 1 95 ? -10.595 8.219 8.177 1.00 94.38 95 VAL A C 1
ATOM 668 O O . VAL A 1 95 ? -11.498 9.046 8.077 1.00 94.38 95 VAL A O 1
ATOM 671 N N . ALA A 1 96 ? -10.796 6.971 8.592 1.00 92.19 96 ALA A N 1
ATOM 672 C CA . ALA A 1 96 ? -12.075 6.537 9.133 1.00 92.19 96 ALA A CA 1
ATOM 673 C C . ALA A 1 96 ? -12.314 7.178 10.507 1.00 92.19 96 ALA A C 1
ATOM 675 O O . ALA A 1 96 ? -11.409 7.187 11.346 1.00 92.19 96 ALA A O 1
ATOM 676 N N . ASP A 1 97 ? -13.534 7.651 10.757 1.00 79.31 97 ASP A N 1
ATOM 677 C CA . ASP A 1 97 ? -13.931 8.079 12.095 1.00 79.31 97 ASP A CA 1
ATOM 678 C C . ASP A 1 97 ? -13.879 6.880 13.052 1.00 79.31 97 ASP A C 1
ATOM 680 O O . ASP A 1 97 ? -14.499 5.836 12.824 1.00 79.31 97 ASP A O 1
ATOM 684 N N . ALA A 1 98 ? -13.117 7.026 14.137 1.00 59.66 98 ALA A N 1
ATOM 685 C CA . ALA A 1 98 ? -12.871 5.959 15.107 1.00 59.66 98 ALA A CA 1
ATOM 686 C C . ALA A 1 98 ? -14.141 5.510 15.867 1.00 59.66 98 ALA A C 1
ATOM 688 O O . ALA A 1 98 ? -14.127 4.477 16.533 1.00 59.66 98 ALA A O 1
ATOM 689 N N . GLU A 1 99 ? -15.252 6.244 15.749 1.00 55.84 99 GLU A N 1
ATOM 690 C CA . GLU A 1 99 ? -16.504 5.986 16.475 1.00 55.84 99 GLU A CA 1
ATOM 691 C C . GLU A 1 99 ? -17.325 4.799 15.932 1.00 55.84 99 GLU A C 1
ATOM 693 O O . GLU A 1 99 ? -18.279 4.374 16.577 1.00 55.84 99 GLU A O 1
ATOM 698 N N . ALA A 1 100 ? -16.951 4.199 14.795 1.00 47.25 100 ALA A N 1
ATOM 699 C CA . ALA A 1 100 ? -17.681 3.062 14.217 1.00 47.25 100 ALA A CA 1
ATOM 700 C C . ALA A 1 100 ? -17.162 1.669 14.644 1.00 47.25 100 ALA A C 1
ATOM 702 O O . ALA A 1 100 ? -17.607 0.661 14.097 1.00 47.25 100 ALA A O 1
ATOM 703 N N . THR A 1 101 ? -16.227 1.581 15.601 1.00 47.88 101 THR A N 1
ATOM 704 C CA . THR A 1 101 ? -15.734 0.293 16.139 1.00 47.88 101 THR A CA 1
ATOM 705 C C . THR A 1 101 ? -15.922 0.206 17.656 1.00 47.88 101 THR A C 1
ATOM 707 O O . THR A 1 101 ? -14.979 0.027 18.418 1.00 47.88 101 THR A O 1
ATOM 710 N N . THR A 1 102 ? -17.166 0.293 18.115 1.00 39.94 102 THR A N 1
ATOM 711 C CA . THR A 1 102 ? -17.587 -0.252 19.413 1.00 39.94 102 THR A CA 1
ATOM 712 C C . THR A 1 102 ? -18.454 -1.475 19.145 1.00 39.94 102 THR A C 1
ATOM 714 O O . THR A 1 102 ? -19.679 -1.419 19.137 1.00 39.94 102 THR A O 1
ATOM 717 N N . ALA A 1 103 ? -17.798 -2.607 18.884 1.00 43.78 103 ALA A N 1
ATOM 718 C CA . ALA A 1 103 ? -18.437 -3.897 19.076 1.00 43.78 103 ALA A CA 1
ATOM 719 C C . ALA A 1 103 ? -18.505 -4.158 20.588 1.00 43.78 103 ALA A C 1
ATOM 721 O O . ALA A 1 103 ? -17.483 -4.256 21.265 1.00 43.78 103 ALA A O 1
ATOM 722 N N . GLU A 1 104 ? -19.740 -4.194 21.077 1.00 50.34 104 GLU A N 1
ATOM 723 C CA . GLU A 1 104 ? -20.208 -4.628 22.390 1.00 50.34 104 GLU A CA 1
ATOM 724 C C . GLU A 1 104 ? -19.295 -5.669 23.068 1.00 50.34 104 GLU A C 1
ATOM 726 O O . GLU A 1 104 ? -19.037 -6.748 22.532 1.00 50.34 104 GLU A O 1
ATOM 731 N N . GLY A 1 105 ? -18.844 -5.363 24.286 1.00 40.88 105 GLY A N 1
ATOM 732 C CA . GLY A 1 105 ? -18.006 -6.263 25.075 1.00 40.88 105 GLY A CA 1
ATOM 733 C C . GLY A 1 105 ? -17.669 -5.727 26.464 1.00 40.88 105 GLY A C 1
ATOM 734 O O . GLY A 1 105 ? -16.510 -5.719 26.854 1.00 40.88 105 GLY A O 1
ATOM 735 N N . THR A 1 106 ? -18.668 -5.248 27.210 1.00 36.91 106 THR A N 1
ATOM 736 C CA . THR A 1 106 ? -18.560 -5.023 28.665 1.00 36.91 106 THR A CA 1
ATOM 737 C C . THR A 1 106 ? -19.213 -6.209 29.383 1.00 36.91 106 THR A C 1
ATOM 739 O O . THR A 1 106 ? -20.344 -6.565 29.050 1.00 36.91 106 THR A O 1
ATOM 742 N N . PRO A 1 107 ? -18.519 -6.836 30.350 1.00 44.97 107 PRO A N 1
ATOM 743 C CA . PRO A 1 107 ? -18.860 -6.573 31.748 1.00 44.97 107 PRO A CA 1
ATOM 744 C C . PRO A 1 107 ? -17.663 -6.123 32.600 1.00 44.97 107 PRO A C 1
ATOM 746 O O . PRO A 1 107 ? -16.626 -6.774 32.647 1.00 44.97 107 PRO A O 1
ATOM 749 N N . ALA A 1 108 ? -17.893 -5.000 33.280 1.00 38.75 108 ALA A N 1
ATOM 750 C CA . ALA A 1 108 ? -17.484 -4.609 34.630 1.00 38.75 108 ALA A CA 1
ATOM 751 C C . ALA A 1 108 ? -16.273 -5.301 35.306 1.00 38.75 108 ALA A C 1
ATOM 753 O O . ALA A 1 108 ? -16.338 -6.442 35.754 1.00 38.75 108 ALA A O 1
ATOM 754 N N . GLU A 1 109 ? -15.212 -4.503 35.448 1.00 43.09 109 GLU A N 1
ATOM 755 C CA . GLU A 1 109 ? -14.407 -4.207 36.650 1.00 43.09 109 GLU A CA 1
ATOM 756 C C . GLU A 1 109 ? -14.603 -5.050 37.938 1.00 43.09 109 GLU A C 1
ATOM 758 O O . GLU A 1 109 ? -15.696 -5.082 38.498 1.00 43.09 109 GLU A O 1
ATOM 763 N N . ALA A 1 110 ? -13.498 -5.594 38.485 1.00 38.47 110 ALA A N 1
ATOM 764 C CA . ALA A 1 110 ? -13.123 -5.483 39.911 1.00 38.47 110 ALA A CA 1
ATOM 765 C C . ALA A 1 110 ? -11.725 -6.087 40.215 1.00 38.47 110 ALA A C 1
ATOM 767 O O . ALA A 1 110 ? -11.544 -7.296 40.323 1.00 38.47 110 ALA A O 1
ATOM 768 N N . THR A 1 111 ? -10.742 -5.195 40.348 1.00 37.94 111 THR A N 1
ATOM 769 C CA . THR A 1 111 ? -9.674 -5.083 41.368 1.00 37.94 111 THR A CA 1
ATOM 770 C C . THR A 1 111 ? -9.298 -6.285 42.261 1.00 37.94 111 THR A C 1
ATOM 772 O O . THR A 1 111 ? -10.118 -6.740 43.049 1.00 37.94 111 THR A O 1
ATOM 775 N N . ALA A 1 112 ? -7.997 -6.629 42.315 1.00 36.12 112 ALA A N 1
ATOM 776 C CA . ALA A 1 112 ? -7.223 -6.752 43.571 1.00 36.12 112 ALA A CA 1
ATOM 777 C C . ALA A 1 112 ? -5.713 -6.963 43.321 1.00 36.12 112 ALA A C 1
ATOM 779 O O . ALA A 1 112 ? -5.293 -7.876 42.616 1.00 36.12 112 ALA A O 1
ATOM 780 N N . ALA A 1 113 ? -4.904 -6.115 43.958 1.00 38.50 113 ALA A N 1
ATOM 781 C CA . ALA A 1 113 ? -3.452 -6.209 44.061 1.00 38.50 113 ALA A CA 1
ATOM 782 C C . ALA A 1 113 ? -3.007 -7.280 45.080 1.00 38.50 113 ALA A C 1
ATOM 784 O O . ALA A 1 113 ? -3.658 -7.474 46.104 1.00 38.50 113 ALA A O 1
ATOM 785 N N . GLY A 1 114 ? -1.844 -7.900 44.848 1.00 32.53 114 GLY A N 1
ATOM 786 C CA . GLY A 1 114 ? -1.162 -8.779 45.803 1.00 32.53 114 GLY A CA 1
ATOM 787 C C . GLY A 1 114 ? 0.300 -9.008 45.409 1.00 32.53 114 GLY A C 1
ATOM 788 O O . GLY A 1 114 ? 0.590 -9.424 44.296 1.00 32.53 114 GLY A O 1
ATOM 789 N N . SER A 1 115 ? 1.209 -8.662 46.317 1.00 33.78 115 SER A N 1
ATOM 790 C CA . SER A 1 115 ? 2.647 -8.444 46.121 1.00 33.78 115 SER A CA 1
ATOM 791 C C . SER A 1 115 ? 3.522 -9.708 46.254 1.00 33.78 115 SER A C 1
ATOM 793 O O . SER A 1 115 ? 3.258 -10.548 47.104 1.00 33.78 115 SER A O 1
ATOM 795 N N . ALA A 1 116 ? 4.587 -9.744 45.440 1.00 37.06 116 ALA A N 1
ATOM 796 C CA . ALA A 1 116 ? 5.941 -10.306 45.610 1.00 37.06 116 ALA A CA 1
ATOM 797 C C . ALA A 1 116 ? 6.199 -11.671 46.296 1.00 37.06 116 ALA A C 1
ATOM 799 O O . ALA A 1 116 ? 6.019 -11.818 47.500 1.00 37.06 116 ALA A O 1
ATOM 800 N N . ALA A 1 117 ? 6.898 -12.561 45.570 1.00 35.38 117 ALA A N 1
ATOM 801 C CA . ALA A 1 117 ? 8.128 -13.216 46.047 1.00 35.38 117 ALA A CA 1
ATOM 802 C C . ALA A 1 117 ? 8.952 -13.809 44.879 1.00 35.38 117 ALA A C 1
ATOM 804 O O . ALA A 1 117 ? 8.471 -14.638 44.113 1.00 35.38 117 ALA A O 1
ATOM 805 N N . THR A 1 118 ? 10.212 -13.381 44.780 1.00 43.44 118 THR A N 1
ATOM 806 C CA . THR A 1 118 ? 11.289 -13.951 43.949 1.00 43.44 118 THR A CA 1
ATOM 807 C C . THR A 1 118 ? 11.750 -15.308 44.497 1.00 43.44 118 THR A C 1
ATOM 809 O O . THR A 1 118 ? 11.847 -15.466 45.715 1.00 43.44 118 THR A O 1
ATOM 812 N N . PRO A 1 119 ? 12.190 -16.229 43.621 1.00 40.53 119 PRO A N 1
ATOM 813 C CA . PRO A 1 119 ? 13.516 -16.819 43.797 1.00 40.53 119 PRO A CA 1
ATOM 814 C C . PRO A 1 119 ? 14.368 -16.739 42.520 1.00 40.53 119 PRO A C 1
ATOM 816 O O . PRO A 1 119 ? 13.869 -16.746 41.397 1.00 40.53 119 PRO A O 1
ATOM 819 N N . ALA A 1 120 ? 15.676 -16.604 42.734 1.00 47.66 120 ALA A N 1
ATOM 820 C CA . ALA A 1 120 ? 16.726 -16.544 41.721 1.00 47.66 120 ALA A CA 1
ATOM 821 C C . ALA A 1 120 ? 17.230 -17.973 41.362 1.00 47.66 120 ALA A C 1
ATOM 823 O O . ALA A 1 120 ? 16.669 -18.945 41.864 1.00 47.66 120 ALA A O 1
ATOM 824 N N . PRO A 1 121 ? 18.217 -18.130 40.460 1.00 47.88 121 PRO A N 1
ATOM 825 C CA . PRO A 1 121 ? 18.076 -18.865 39.208 1.00 47.88 121 PRO A CA 1
ATOM 826 C C . PRO A 1 121 ? 18.658 -20.286 39.258 1.00 47.88 121 PRO A C 1
ATOM 828 O O . PRO A 1 121 ? 19.663 -20.527 39.924 1.00 47.88 121 PRO A O 1
ATOM 831 N N . ASP A 1 122 ? 18.084 -21.192 38.467 1.00 38.97 122 ASP A N 1
ATOM 832 C CA . ASP A 1 122 ? 18.664 -22.509 38.190 1.00 38.97 122 ASP A CA 1
ATOM 833 C C . ASP A 1 122 ? 19.175 -22.533 36.739 1.00 38.97 122 ASP A C 1
ATOM 835 O O . ASP A 1 122 ? 18.450 -22.174 35.809 1.00 38.97 122 ASP A O 1
ATOM 839 N N . VAL A 1 123 ? 20.454 -22.873 36.565 1.00 53.34 123 VAL A N 1
ATOM 840 C CA . VAL A 1 123 ? 21.132 -23.032 35.271 1.00 53.34 123 VAL A CA 1
ATOM 841 C C . VAL A 1 123 ? 21.411 -24.519 35.072 1.00 53.34 123 VAL A C 1
ATOM 843 O O . VAL A 1 123 ? 22.204 -25.088 35.821 1.00 53.34 123 VAL A O 1
ATOM 846 N N . PRO A 1 124 ? 20.799 -25.135 34.054 1.00 43.34 124 PRO A N 1
ATOM 847 C CA . PRO A 1 124 ? 21.537 -25.983 33.102 1.00 43.34 124 PRO A CA 1
ATOM 848 C C . PRO A 1 124 ? 20.976 -25.777 31.674 1.00 43.34 124 PRO A C 1
ATOM 850 O O . PRO A 1 124 ? 19.844 -25.344 31.507 1.00 43.34 124 PRO A O 1
ATOM 853 N N . GLU A 1 125 ? 21.603 -26.026 30.532 1.00 50.50 125 GLU A N 1
ATOM 854 C CA . GLU A 1 125 ? 22.875 -26.544 30.021 1.00 50.50 125 GLU A CA 1
ATOM 855 C C . GLU A 1 125 ? 22.883 -26.103 28.527 1.00 50.50 125 GLU A C 1
ATOM 857 O O . GLU A 1 125 ? 21.834 -25.705 28.001 1.00 50.50 125 GLU A O 1
ATOM 862 N N . PRO A 1 126 ? 24.013 -26.120 27.798 1.00 49.22 126 PRO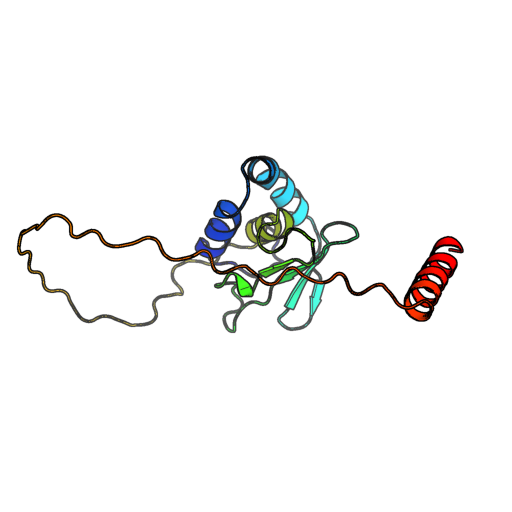 A N 1
ATOM 863 C CA . PRO A 1 126 ? 24.046 -25.618 26.427 1.00 49.22 126 PRO A CA 1
ATOM 864 C C . PRO A 1 126 ? 23.232 -26.514 25.483 1.00 49.22 126 PRO A C 1
ATOM 866 O O . PRO A 1 126 ? 23.569 -27.675 25.251 1.00 49.22 126 PRO A O 1
ATOM 869 N N . VAL A 1 127 ? 22.181 -25.949 24.883 1.00 52.03 127 VAL A N 1
ATOM 870 C CA . VAL A 1 127 ? 21.487 -26.565 23.749 1.00 52.03 127 VAL A CA 1
ATOM 871 C C . VAL A 1 127 ? 22.452 -26.663 22.571 1.00 52.03 127 VAL A C 1
ATOM 873 O O . VAL A 1 127 ? 22.964 -25.661 22.070 1.00 52.03 127 VAL A O 1
ATOM 876 N N . ALA A 1 128 ? 22.727 -27.898 22.155 1.00 53.78 128 ALA A N 1
ATOM 877 C CA . ALA A 1 128 ? 23.502 -28.194 20.965 1.00 53.78 128 ALA A CA 1
ATOM 878 C C . ALA A 1 128 ? 22.924 -27.435 19.763 1.00 53.78 128 ALA A C 1
ATOM 880 O O . ALA A 1 128 ? 21.711 -27.438 19.535 1.00 53.78 128 ALA A O 1
ATOM 881 N N . ALA A 1 129 ? 23.809 -26.785 19.007 1.00 55.47 129 ALA A N 1
ATOM 882 C CA . ALA A 1 129 ? 23.467 -26.108 17.771 1.00 55.47 129 ALA A CA 1
ATOM 883 C C . ALA A 1 129 ? 22.762 -27.096 16.832 1.00 55.47 129 ALA A C 1
ATOM 885 O O . ALA A 1 129 ? 23.359 -28.058 16.353 1.00 55.47 129 ALA A O 1
ATOM 886 N N . GLN A 1 130 ? 21.473 -26.863 16.596 1.00 54.19 130 GLN A N 1
ATOM 887 C CA . GLN A 1 130 ? 20.749 -27.499 15.507 1.00 54.19 130 GLN A CA 1
ATOM 888 C C . GLN A 1 130 ? 21.325 -26.922 14.214 1.00 54.19 130 GLN A C 1
ATOM 890 O O . GLN A 1 130 ? 21.124 -25.748 13.897 1.00 54.19 130 GLN A O 1
ATOM 895 N N . GLU A 1 131 ? 22.102 -27.739 13.510 1.00 60.12 131 GLU A N 1
ATOM 896 C CA . GLU A 1 131 ? 22.624 -27.418 12.192 1.00 60.12 131 GLU A CA 1
ATOM 897 C C . GLU A 1 131 ? 21.438 -27.253 11.234 1.00 60.12 131 GLU A C 1
ATOM 899 O O . GLU A 1 131 ? 20.722 -28.203 10.918 1.00 60.12 131 GLU A O 1
ATOM 904 N N . LEU A 1 132 ? 21.180 -26.007 10.829 1.00 60.84 132 LEU A N 1
ATOM 905 C CA . LEU A 1 132 ? 20.181 -25.692 9.816 1.00 60.84 132 LEU A CA 1
ATOM 906 C C . LEU A 1 132 ? 20.597 -26.389 8.511 1.00 60.84 132 LEU A C 1
ATOM 908 O O . LEU A 1 132 ? 21.739 -26.199 8.080 1.00 60.84 132 LEU A O 1
ATOM 912 N N . PRO A 1 133 ? 19.715 -27.164 7.853 1.00 61.59 133 PRO A N 1
ATOM 913 C CA . PRO A 1 133 ? 20.035 -27.756 6.564 1.00 61.59 133 PRO A CA 1
ATOM 914 C C . PRO A 1 133 ? 20.387 -26.639 5.582 1.00 61.59 133 PRO A C 1
ATOM 916 O O . PRO A 1 133 ? 19.570 -25.763 5.286 1.00 61.59 133 PRO A O 1
ATOM 919 N N . GLN A 1 134 ? 21.631 -26.651 5.105 1.00 61.88 134 GLN A N 1
ATOM 920 C CA . GLN A 1 134 ? 22.060 -25.705 4.090 1.00 61.88 134 GLN A CA 1
ATOM 921 C C . GLN A 1 134 ? 21.242 -25.939 2.817 1.00 61.88 134 GLN A C 1
ATOM 923 O O . GLN A 1 134 ? 21.091 -27.091 2.394 1.00 61.88 134 GLN A O 1
ATOM 928 N N . PRO A 1 135 ? 20.713 -24.878 2.187 1.00 60.66 135 PRO A N 1
ATOM 929 C CA . PRO A 1 135 ? 20.045 -25.022 0.911 1.00 60.66 135 PRO A CA 1
ATOM 930 C C . PRO A 1 135 ? 21.082 -25.503 -0.103 1.00 60.66 135 PRO A C 1
ATOM 932 O O . PRO A 1 135 ? 21.980 -24.761 -0.502 1.00 60.66 135 PRO A O 1
ATOM 935 N N . VAL A 1 136 ? 20.972 -26.766 -0.516 1.00 62.25 136 VAL A N 1
ATOM 936 C CA . VAL A 1 136 ? 21.708 -27.267 -1.673 1.00 62.25 136 VAL A CA 1
ATOM 937 C C . VAL A 1 136 ? 21.193 -26.469 -2.861 1.00 62.25 136 VAL A C 1
ATOM 939 O O . VAL A 1 136 ? 20.033 -26.610 -3.251 1.00 62.25 136 VAL A O 1
ATOM 942 N 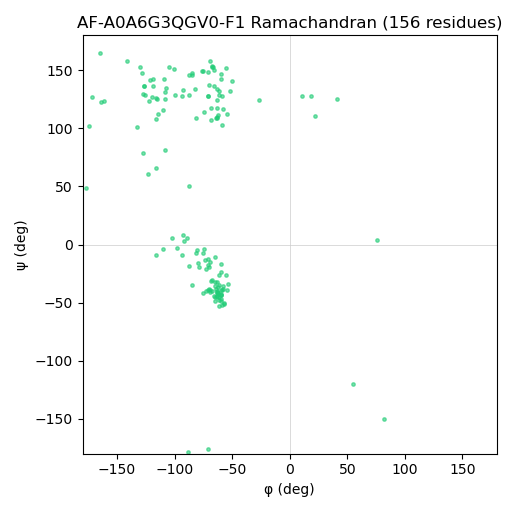N . ALA A 1 137 ? 22.032 -25.584 -3.396 1.00 64.69 137 ALA A N 1
ATOM 943 C CA . ALA A 1 137 ? 21.724 -24.852 -4.610 1.00 64.69 137 ALA A CA 1
ATOM 944 C C . ALA A 1 137 ? 21.484 -25.877 -5.723 1.00 64.69 137 ALA A C 1
ATOM 946 O O . ALA A 1 137 ? 22.422 -26.487 -6.238 1.00 64.69 137 ALA A O 1
ATOM 947 N N . ALA A 1 138 ? 20.214 -26.109 -6.056 1.00 69.94 138 ALA A N 1
ATOM 948 C CA . ALA A 1 138 ? 19.855 -26.927 -7.196 1.00 69.94 138 ALA A CA 1
ATOM 949 C C . ALA A 1 138 ? 20.415 -26.233 -8.440 1.00 69.94 138 ALA A C 1
ATOM 951 O O . ALA A 1 138 ? 19.984 -25.135 -8.798 1.00 69.94 138 ALA A O 1
ATOM 952 N N . ALA A 1 139 ? 21.423 -26.846 -9.061 1.00 77.94 139 ALA A N 1
ATOM 953 C CA . ALA A 1 139 ? 21.964 -26.351 -10.313 1.00 77.94 139 ALA A CA 1
ATOM 954 C C . ALA A 1 139 ? 20.835 -26.314 -11.349 1.00 77.94 139 ALA A C 1
ATOM 956 O O . ALA A 1 139 ? 20.121 -27.302 -11.536 1.00 77.94 139 ALA A O 1
ATOM 957 N N . LEU A 1 140 ? 20.662 -25.163 -11.998 1.00 81.38 140 LEU A N 1
ATOM 958 C CA . LEU A 1 140 ? 19.648 -25.001 -13.032 1.00 81.38 140 LEU A CA 1
ATOM 959 C C . LEU A 1 140 ? 19.936 -25.964 -14.184 1.00 81.38 140 LEU A C 1
ATOM 961 O O . LEU A 1 140 ? 21.060 -26.045 -14.685 1.00 81.38 140 LEU A O 1
ATOM 965 N N . ALA A 1 141 ? 18.906 -26.684 -14.618 1.00 87.25 141 ALA A N 1
ATOM 966 C CA . ALA A 1 141 ? 19.014 -27.571 -15.761 1.00 87.25 141 ALA A CA 1
ATOM 967 C C . ALA A 1 141 ? 19.260 -26.752 -17.046 1.00 87.25 141 ALA A C 1
ATOM 969 O O . ALA A 1 141 ? 18.728 -25.644 -17.181 1.00 87.25 141 ALA A O 1
ATOM 970 N N . PRO A 1 142 ? 19.968 -27.303 -18.051 1.00 89.56 142 PRO A N 1
ATOM 971 C CA . PRO A 1 142 ? 20.224 -26.613 -19.319 1.00 89.56 142 PRO A CA 1
ATOM 972 C C . PRO A 1 142 ? 18.954 -26.094 -20.009 1.00 89.56 142 PRO A C 1
ATOM 974 O O . PRO A 1 142 ? 18.960 -25.019 -20.603 1.00 89.56 142 PRO A O 1
ATOM 977 N N . ALA A 1 143 ? 17.838 -26.819 -19.874 1.00 88.81 143 ALA A N 1
ATOM 978 C CA . ALA A 1 143 ? 16.543 -26.410 -20.412 1.00 88.81 143 ALA A CA 1
ATOM 979 C C . ALA A 1 143 ? 15.990 -25.134 -19.747 1.00 88.81 143 ALA A C 1
ATOM 981 O O . ALA A 1 143 ? 15.396 -24.298 -20.423 1.00 88.81 143 ALA A O 1
ATOM 982 N N . GLN A 1 144 ? 16.217 -24.953 -18.443 1.00 91.38 144 GLN A N 1
ATOM 983 C CA . GLN A 1 144 ? 15.783 -23.759 -17.708 1.00 91.38 144 GLN A CA 1
ATOM 984 C C . GLN A 1 144 ? 16.602 -22.532 -18.126 1.00 91.38 144 GLN A C 1
ATOM 986 O O . GLN A 1 144 ? 16.050 -21.450 -18.308 1.00 91.38 144 GLN A O 1
ATOM 991 N N . ILE A 1 145 ? 17.905 -22.721 -18.354 1.00 91.94 145 ILE A N 1
ATOM 992 C CA . ILE A 1 145 ? 18.800 -21.671 -18.856 1.00 91.94 145 ILE A CA 1
ATOM 993 C C . ILE A 1 145 ? 18.401 -21.262 -20.281 1.00 91.94 145 ILE A C 1
ATOM 995 O O . ILE A 1 145 ? 18.296 -20.073 -20.574 1.00 91.94 145 ILE A O 1
ATOM 999 N N . ALA A 1 146 ? 18.112 -22.232 -21.155 1.00 92.81 146 ALA A N 1
ATOM 1000 C CA . ALA A 1 146 ? 17.673 -21.964 -22.524 1.00 92.81 146 ALA A CA 1
ATOM 1001 C C . ALA A 1 146 ? 16.331 -21.211 -22.573 1.00 92.81 146 ALA A C 1
ATOM 1003 O O . ALA A 1 146 ? 16.184 -20.268 -23.349 1.00 92.81 146 ALA A O 1
ATOM 1004 N N . ALA A 1 147 ? 15.374 -21.580 -21.716 1.00 91.50 147 ALA A N 1
ATOM 1005 C CA . ALA A 1 147 ? 14.089 -20.891 -21.622 1.00 91.50 147 ALA A CA 1
ATOM 1006 C C . ALA A 1 147 ? 14.248 -19.430 -21.162 1.00 91.50 147 ALA A C 1
ATOM 1008 O O . ALA A 1 147 ? 13.686 -18.527 -21.781 1.00 91.50 147 ALA A O 1
ATOM 1009 N N . ALA A 1 148 ? 15.061 -19.182 -20.128 1.00 90.62 148 ALA A N 1
ATOM 1010 C CA . ALA A 1 148 ? 15.339 -17.829 -19.645 1.00 90.62 148 ALA A CA 1
ATOM 1011 C C . ALA A 1 148 ? 16.043 -16.963 -20.708 1.00 90.62 148 ALA A C 1
ATOM 1013 O O . ALA A 1 148 ? 15.670 -15.807 -20.910 1.00 90.62 148 ALA A O 1
ATOM 1014 N N . ALA A 1 149 ? 17.009 -17.531 -21.439 1.00 92.31 149 ALA A N 1
ATOM 1015 C CA . ALA A 1 149 ? 17.687 -16.841 -22.537 1.00 92.31 149 ALA A CA 1
ATOM 1016 C C . ALA A 1 149 ? 16.731 -16.505 -23.697 1.00 92.31 149 ALA A C 1
ATOM 1018 O O . ALA A 1 149 ? 16.806 -15.413 -24.262 1.00 92.31 149 ALA A O 1
ATOM 1019 N N . GLY A 1 150 ? 15.797 -17.409 -24.015 1.00 92.00 150 GLY A N 1
ATOM 1020 C CA . GLY A 1 150 ? 14.759 -17.173 -25.018 1.00 92.00 150 GLY A CA 1
ATOM 1021 C C . GLY A 1 150 ? 13.874 -15.977 -24.663 1.00 92.00 150 GLY A C 1
ATOM 1022 O O . GLY A 1 150 ? 13.709 -15.076 -25.483 1.00 92.00 150 GLY A O 1
ATOM 1023 N N . LEU A 1 151 ? 13.384 -15.912 -23.420 1.00 89.69 151 LEU A N 1
ATOM 1024 C CA . LEU A 1 151 ? 12.575 -14.786 -22.933 1.00 89.69 151 LEU A CA 1
ATOM 1025 C C . LEU A 1 151 ? 13.333 -13.452 -23.007 1.00 89.69 151 LEU A C 1
ATOM 1027 O O . LEU A 1 151 ? 12.780 -12.456 -23.471 1.00 89.69 151 LEU A O 1
ATOM 1031 N N . TRP A 1 152 ? 14.612 -13.442 -22.620 1.00 87.25 152 TRP A N 1
ATOM 1032 C CA . TRP A 1 152 ? 15.454 -12.245 -22.697 1.00 87.25 152 TRP A CA 1
ATOM 1033 C C . TRP A 1 152 ? 15.649 -11.757 -24.139 1.00 87.25 152 TRP A C 1
ATOM 1035 O O . TRP A 1 152 ? 15.564 -10.561 -24.407 1.00 87.25 152 TRP A O 1
ATOM 1045 N N . SER A 1 153 ? 15.863 -12.678 -25.084 1.00 85.62 153 SER A N 1
ATOM 1046 C CA . SER A 1 153 ? 16.058 -12.322 -26.495 1.00 85.62 153 SER A CA 1
ATOM 1047 C C . SER A 1 153 ? 14.822 -11.686 -27.139 1.00 85.62 153 SER A C 1
ATOM 1049 O O . SER A 1 153 ? 14.966 -10.804 -27.980 1.00 85.62 153 SER A O 1
ATOM 1051 N N . VAL A 1 154 ? 13.617 -12.080 -26.710 1.00 83.00 154 VAL A N 1
ATOM 1052 C CA . VAL A 1 154 ? 12.359 -11.483 -27.183 1.00 83.00 154 VAL A CA 1
ATOM 1053 C C . VAL A 1 154 ? 12.170 -10.079 -26.605 1.00 83.00 154 VAL A C 1
ATOM 1055 O O . VAL A 1 154 ? 11.769 -9.176 -27.331 1.00 83.00 154 VAL A O 1
ATOM 1058 N N . GLY A 1 155 ? 12.504 -9.870 -25.327 1.00 73.88 155 GLY A N 1
ATOM 1059 C CA . GLY A 1 155 ? 12.410 -8.553 -24.687 1.00 73.88 155 GLY A CA 1
ATOM 1060 C C . GLY A 1 155 ? 13.415 -7.526 -25.221 1.00 73.88 155 GLY A C 1
ATOM 1061 O O . GLY A 1 155 ? 13.100 -6.345 -25.272 1.00 73.88 155 GLY A O 1
ATOM 1062 N N . ALA A 1 156 ? 14.601 -7.963 -25.659 1.00 75.12 156 ALA A N 1
ATOM 1063 C CA . ALA A 1 156 ? 15.638 -7.086 -26.216 1.00 75.12 156 ALA A CA 1
ATOM 1064 C C . ALA A 1 156 ? 15.422 -6.705 -27.697 1.00 75.12 156 ALA A C 1
ATOM 1066 O O . ALA A 1 156 ? 16.214 -5.943 -28.251 1.00 75.12 156 ALA A O 1
ATOM 1067 N N . ALA A 1 157 ? 14.398 -7.266 -28.346 1.00 64.75 157 ALA A N 1
ATOM 1068 C CA . ALA A 1 157 ? 14.043 -6.996 -29.740 1.00 64.75 157 ALA A CA 1
ATOM 1069 C C . ALA A 1 157 ? 12.842 -6.035 -29.893 1.00 64.75 157 ALA A C 1
ATOM 1071 O O . ALA A 1 157 ? 12.375 -5.833 -31.016 1.00 64.75 157 ALA A O 1
ATOM 1072 N N . LEU A 1 158 ? 12.345 -5.478 -28.781 1.00 52.22 158 LEU A N 1
ATOM 1073 C CA . LEU A 1 158 ? 11.304 -4.444 -28.706 1.00 52.22 158 LEU A CA 1
ATOM 1074 C C . LEU A 1 158 ? 11.938 -3.060 -28.531 1.00 52.22 158 LEU A C 1
ATOM 1076 O O . LEU A 1 158 ? 11.395 -2.105 -29.130 1.00 52.22 158 LEU A O 1
#

Foldseek 3Di:
DAAQAFAEEVVLLVVLLVLEDPVLNVCQVVLLVVQLPFDWDDDPQKIWTDDPDQKIWIARADPVSYHYDNVRIWMPDPCPPNHSNSSSNNSSHHHDDPVPPPDDDDDDDDDDDDDDDDDDDDDDDDDPDPPDPDPPPDPDDPVNVVVVVVVVVVVVVD

Solvent-accessible surface area (backbone atoms only — not comparable to full-atom values): 9824 Å² total; per-residue (Å²): 102,23,89,86,43,56,29,26,34,64,68,42,43,50,55,42,52,68,55,37,53,74,77,48,52,77,48,33,66,67,44,16,58,53,47,24,71,53,78,64,47,76,55,91,73,33,39,36,36,75,58,73,93,80,23,42,33,38,36,43,37,46,98,86,53,32,32,74,52,65,86,33,55,43,43,66,38,94,50,51,85,59,30,62,67,46,35,14,48,50,63,10,24,38,72,43,73,78,84,82,73,77,77,87,83,83,82,82,88,83,91,84,90,85,83,89,83,88,82,85,87,88,87,86,75,89,78,76,82,79,79,71,83,74,82,75,78,75,76,79,51,70,68,58,54,52,51,53,52,52,54,51,58,5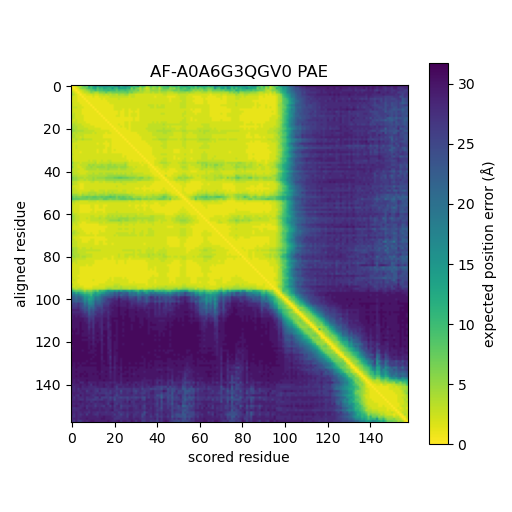9,64,75,74,113

Sequence (158 aa):
MNEQLPPVAPDVVAAAVESLTSRLRKKLDAATEQYAAVRAAVDGDTVSVGCGEDAVVTLTPGPSGTVTAAEQARCTCLLAPRCLHRAAVLGACPVADAEATTAEGTPAEATAAGSAATPAPDVPEPVAAQELPQPVAAALAPAQIAAAAGLWSVGAAL